Protein AF-A0A6L5GPQ5-F1 (afdb_monomer_lite)

Structure (mmCIF, N/CA/C/O backbone):
data_AF-A0A6L5GPQ5-F1
#
_entry.id   AF-A0A6L5GPQ5-F1
#
loop_
_atom_site.group_PDB
_atom_site.id
_atom_site.type_symbol
_atom_site.label_atom_id
_atom_site.label_alt_id
_atom_site.label_comp_id
_atom_site.label_asym_id
_atom_site.label_entity_id
_atom_site.label_seq_id
_atom_site.pdbx_PDB_ins_code
_atom_site.Cartn_x
_atom_site.Cartn_y
_atom_site.Cartn_z
_atom_site.occupancy
_atom_site.B_iso_or_equiv
_atom_site.auth_seq_id
_atom_site.auth_comp_id
_atom_site.auth_asym_id
_atom_site.auth_atom_id
_atom_site.pdbx_PDB_model_num
ATOM 1 N N . MET A 1 1 ? 17.211 7.638 -14.024 1.00 65.44 1 MET A N 1
ATOM 2 C CA . MET A 1 1 ? 16.149 7.175 -13.100 1.00 65.44 1 MET A CA 1
ATOM 3 C C . MET A 1 1 ? 14.772 7.217 -13.756 1.00 65.44 1 MET A C 1
ATOM 5 O O . MET A 1 1 ? 14.230 6.154 -14.005 1.00 65.44 1 MET A O 1
ATOM 9 N N . ILE A 1 2 ? 14.242 8.391 -14.124 1.00 76.44 2 ILE A N 1
ATOM 10 C CA . ILE A 1 2 ? 12.905 8.512 -14.751 1.00 76.44 2 ILE A CA 1
ATOM 11 C C . ILE A 1 2 ? 12.814 7.793 -16.107 1.00 76.44 2 ILE A C 1
ATOM 13 O O . ILE A 1 2 ? 11.846 7.086 -16.353 1.00 76.44 2 ILE A O 1
ATOM 17 N N . GLN A 1 3 ? 13.845 7.901 -16.950 1.00 76.81 3 GLN A N 1
ATOM 18 C CA . GLN A 1 3 ? 13.872 7.224 -18.251 1.00 76.81 3 GLN A CA 1
ATOM 19 C C . GLN A 1 3 ? 13.872 5.694 -18.112 1.00 76.81 3 GLN A C 1
ATOM 21 O O . GLN A 1 3 ? 13.101 5.027 -18.781 1.00 76.81 3 GLN A O 1
ATOM 26 N N . ALA A 1 4 ? 14.653 5.147 -17.174 1.00 81.50 4 ALA A N 1
ATOM 27 C CA . ALA A 1 4 ? 14.665 3.709 -16.898 1.00 81.50 4 ALA A CA 1
ATOM 28 C C . ALA A 1 4 ? 13.305 3.204 -16.381 1.00 81.50 4 ALA A C 1
ATOM 30 O O . ALA A 1 4 ? 12.854 2.133 -16.773 1.00 81.50 4 ALA A O 1
ATOM 31 N N . TYR A 1 5 ? 12.630 3.994 -15.539 1.00 78.44 5 TYR A N 1
ATOM 32 C CA . TYR A 1 5 ? 11.284 3.676 -15.059 1.00 78.44 5 TYR A CA 1
ATOM 33 C C . TYR A 1 5 ? 10.241 3.726 -16.186 1.00 78.44 5 TYR A C 1
ATOM 35 O O . TYR A 1 5 ? 9.393 2.841 -16.277 1.00 78.44 5 TYR A O 1
ATOM 43 N N . TYR A 1 6 ? 10.336 4.716 -17.077 1.00 78.00 6 TYR A N 1
ATOM 44 C CA . TYR A 1 6 ? 9.477 4.827 -18.256 1.00 78.00 6 TYR A CA 1
ATOM 45 C C . TYR A 1 6 ? 9.640 3.623 -19.191 1.00 78.00 6 TYR A C 1
ATOM 47 O O . TYR A 1 6 ? 8.645 2.987 -19.534 1.00 78.00 6 TYR A O 1
ATOM 55 N N . THR A 1 7 ? 10.882 3.268 -19.536 1.00 79.56 7 THR A N 1
ATOM 56 C CA . THR A 1 7 ? 11.213 2.099 -20.365 1.00 79.56 7 THR A CA 1
ATOM 57 C C . THR A 1 7 ? 10.688 0.812 -19.734 1.00 79.56 7 THR A C 1
ATOM 59 O O . THR A 1 7 ? 10.054 0.011 -20.406 1.00 79.56 7 THR A O 1
ATOM 62 N N . PHE A 1 8 ? 10.849 0.635 -18.422 1.00 81.62 8 PHE A N 1
ATOM 63 C CA . PHE A 1 8 ? 10.323 -0.537 -17.724 1.00 81.62 8 PHE A CA 1
ATOM 64 C C . PHE A 1 8 ? 8.789 -0.636 -17.790 1.00 81.62 8 PHE A C 1
ATOM 66 O O . PHE A 1 8 ? 8.234 -1.694 -18.096 1.00 81.62 8 PHE A O 1
ATOM 73 N N . CYS A 1 9 ? 8.090 0.476 -17.543 1.00 79.62 9 CYS A N 1
ATOM 74 C CA . CYS A 1 9 ? 6.628 0.503 -17.587 1.00 79.62 9 CYS A CA 1
ATOM 75 C C . CYS A 1 9 ? 6.101 0.235 -19.003 1.00 79.62 9 CYS A C 1
ATOM 77 O O . CYS A 1 9 ? 5.227 -0.612 -19.180 1.00 79.62 9 CYS A O 1
ATOM 79 N N . HIS A 1 10 ? 6.654 0.919 -20.008 1.00 77.25 10 HIS A N 1
ATOM 80 C CA . HIS A 1 10 ? 6.136 0.882 -21.373 1.00 77.25 10 HIS A CA 1
ATOM 81 C C . HIS A 1 10 ? 6.652 -0.294 -22.208 1.00 77.25 10 HIS A C 1
ATOM 83 O O . HIS A 1 10 ? 5.880 -0.854 -22.980 1.00 77.25 10 HIS A O 1
ATOM 89 N N . GLU A 1 11 ? 7.913 -0.698 -22.061 1.00 78.25 11 GLU A N 1
ATOM 90 C CA . GLU A 1 11 ? 8.500 -1.754 -22.897 1.00 78.25 11 GLU A CA 1
ATOM 91 C C . GLU A 1 11 ? 8.393 -3.140 -22.263 1.00 78.25 11 GLU A C 1
ATOM 93 O O . GLU A 1 11 ? 8.215 -4.123 -22.974 1.00 78.25 11 GLU A O 1
ATOM 98 N N . THR A 1 12 ? 8.482 -3.243 -20.933 1.00 75.94 12 THR A N 1
ATOM 99 C CA . THR A 1 12 ? 8.524 -4.547 -20.251 1.00 75.94 12 THR A CA 1
ATOM 100 C C . THR A 1 12 ? 7.150 -4.981 -19.756 1.00 75.94 12 THR A C 1
ATOM 102 O O . THR A 1 12 ? 6.754 -6.124 -19.967 1.00 75.94 12 THR A O 1
ATOM 105 N N . LEU A 1 13 ? 6.409 -4.074 -19.114 1.00 76.31 13 LEU A N 1
ATOM 106 C CA . LEU A 1 13 ? 5.073 -4.374 -18.589 1.00 76.31 13 LEU A CA 1
ATOM 107 C C . LEU A 1 13 ? 3.934 -3.915 -19.517 1.00 76.31 13 LEU A C 1
ATOM 109 O O . LEU A 1 13 ? 2.792 -4.297 -19.281 1.00 76.31 13 LEU A O 1
ATOM 113 N N . ASN A 1 14 ? 4.225 -3.132 -20.564 1.00 80.50 14 ASN A N 1
ATOM 114 C CA . ASN A 1 14 ? 3.233 -2.581 -21.502 1.00 80.50 14 ASN A CA 1
ATOM 115 C C . ASN A 1 14 ? 2.072 -1.832 -20.807 1.00 80.50 14 ASN A C 1
ATOM 117 O O . ASN A 1 14 ? 0.917 -1.867 -21.229 1.00 80.50 14 ASN A O 1
ATOM 121 N N . ILE A 1 15 ? 2.381 -1.153 -19.705 1.00 82.06 15 ILE A N 1
ATOM 122 C CA . ILE A 1 15 ? 1.435 -0.390 -18.889 1.00 82.06 15 ILE A CA 1
ATOM 123 C C . ILE A 1 15 ? 1.894 1.057 -18.774 1.00 82.06 15 ILE A C 1
ATOM 125 O O . ILE A 1 15 ? 3.072 1.388 -18.900 1.00 82.06 15 ILE A O 1
ATOM 129 N N . HIS A 1 16 ? 0.944 1.947 -18.512 1.00 82.25 16 HIS A N 1
ATOM 130 C CA . HIS A 1 16 ? 1.263 3.354 -18.336 1.00 82.25 16 H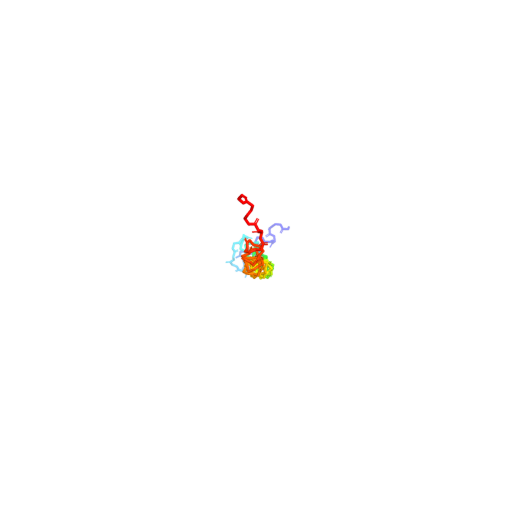IS A CA 1
ATOM 131 C C . HIS A 1 16 ? 1.976 3.575 -16.998 1.00 82.25 16 HIS A C 1
ATOM 133 O O . HIS A 1 16 ? 1.703 2.896 -16.008 1.00 82.25 16 HIS A O 1
ATOM 139 N N . MET A 1 17 ? 2.853 4.580 -16.927 1.00 78.31 17 MET A N 1
ATOM 140 C CA . MET A 1 17 ? 3.618 4.865 -15.701 1.00 78.31 17 MET A CA 1
ATOM 141 C C . MET A 1 17 ? 2.755 5.106 -14.451 1.00 78.31 17 MET A C 1
ATOM 143 O O . MET A 1 17 ? 3.233 4.902 -13.334 1.00 78.31 17 MET A O 1
ATOM 147 N N . TYR A 1 18 ? 1.504 5.552 -14.623 1.00 82.88 18 TYR A N 1
ATOM 148 C CA . TYR A 1 18 ? 0.566 5.787 -13.523 1.00 82.88 18 TYR A CA 1
ATOM 149 C C . TYR A 1 18 ? -0.114 4.504 -13.018 1.00 82.88 18 TYR A C 1
ATOM 151 O O . TYR A 1 18 ? -0.725 4.517 -11.952 1.00 82.88 18 TYR A O 1
ATOM 159 N N . THR A 1 19 ? -0.012 3.388 -13.742 1.00 83.69 19 THR A N 1
ATOM 160 C CA . THR A 1 19 ? -0.660 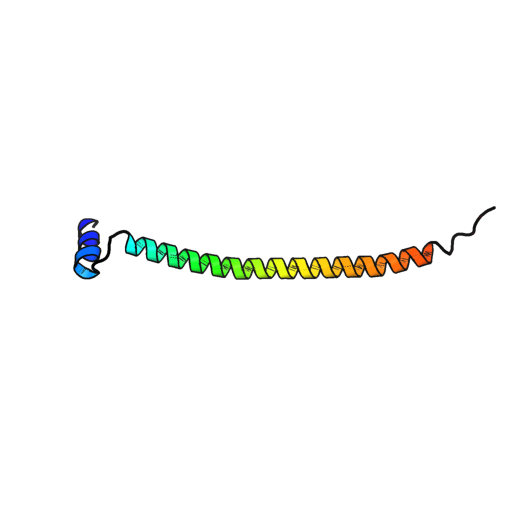2.125 -13.367 1.00 83.69 19 THR A CA 1
ATOM 161 C C . THR A 1 19 ? -0.074 1.558 -12.073 1.00 83.69 19 THR A C 1
ATOM 163 O O . THR A 1 19 ? -0.820 1.119 -11.205 1.00 83.69 19 THR A O 1
ATOM 166 N N . ILE A 1 20 ? 1.247 1.631 -11.891 1.00 85.31 20 ILE A N 1
ATOM 167 C CA . ILE A 1 20 ? 1.923 1.170 -10.668 1.00 85.31 20 ILE A CA 1
ATOM 168 C C . ILE A 1 20 ? 1.458 1.957 -9.427 1.00 85.31 20 ILE A C 1
ATOM 170 O O . ILE A 1 20 ? 0.982 1.326 -8.481 1.00 85.31 20 ILE A O 1
ATOM 174 N N . PRO A 1 21 ? 1.517 3.306 -9.392 1.00 87.62 21 PRO A N 1
ATOM 175 C CA . PRO A 1 21 ? 1.017 4.053 -8.239 1.00 87.62 21 PRO A CA 1
ATOM 176 C C . PRO A 1 21 ? -0.495 3.884 -8.023 1.00 87.62 21 PRO A C 1
ATOM 178 O O . PRO A 1 21 ? -0.933 3.879 -6.874 1.00 87.62 21 PRO A O 1
ATOM 181 N N . LEU A 1 22 ? -1.291 3.673 -9.081 1.00 91.06 22 LEU A N 1
ATOM 182 C CA . LEU A 1 22 ? -2.721 3.361 -8.954 1.00 91.06 22 LEU A CA 1
ATOM 183 C C . LEU A 1 22 ? -2.954 2.042 -8.200 1.00 91.06 22 LEU A C 1
ATOM 185 O O . LEU A 1 22 ? -3.788 1.992 -7.297 1.00 91.06 22 LEU A O 1
ATOM 189 N N . ILE A 1 23 ? -2.204 0.986 -8.532 1.00 90.69 23 ILE A N 1
ATOM 190 C CA . ILE A 1 23 ? -2.296 -0.316 -7.851 1.00 90.69 23 ILE A CA 1
ATOM 191 C C . ILE A 1 23 ? -1.932 -0.171 -6.370 1.00 90.69 23 ILE A C 1
ATOM 193 O O . ILE A 1 23 ? -2.636 -0.692 -5.505 1.00 90.69 23 ILE A O 1
ATOM 197 N N . VAL A 1 24 ? -0.870 0.580 -6.068 1.00 92.75 24 VAL A N 1
ATOM 198 C CA . VAL A 1 24 ? -0.451 0.847 -4.684 1.00 92.75 24 VAL A CA 1
ATOM 199 C C . VAL A 1 24 ? -1.547 1.589 -3.915 1.00 92.75 24 VAL A C 1
ATOM 201 O O . VAL A 1 24 ? -1.894 1.191 -2.804 1.00 92.75 24 VAL A O 1
ATOM 204 N N . ALA A 1 25 ? -2.142 2.625 -4.511 1.00 94.25 25 ALA A N 1
ATOM 205 C CA . ALA A 1 25 ? -3.242 3.365 -3.898 1.00 94.25 25 ALA A CA 1
ATOM 206 C C . ALA A 1 25 ? -4.475 2.476 -3.657 1.00 94.25 25 ALA A C 1
ATOM 208 O O . ALA A 1 25 ? -5.066 2.528 -2.578 1.00 94.25 25 ALA A O 1
ATOM 209 N N . GLY A 1 26 ? -4.830 1.617 -4.618 1.00 94.88 26 GLY A N 1
ATOM 210 C CA . GLY A 1 26 ? -5.931 0.661 -4.481 1.00 94.88 26 GLY A CA 1
ATOM 211 C C . GLY A 1 26 ? -5.708 -0.337 -3.343 1.00 94.88 26 GLY A C 1
ATOM 212 O O . GLY A 1 26 ? -6.605 -0.558 -2.530 1.00 94.88 26 GLY A O 1
ATOM 213 N N . ALA A 1 27 ? -4.496 -0.883 -3.220 1.00 94.44 27 ALA A N 1
ATOM 214 C CA . ALA A 1 27 ? -4.143 -1.788 -2.128 1.00 94.44 27 ALA A CA 1
ATOM 215 C C . ALA A 1 27 ? -4.252 -1.106 -0.753 1.00 94.44 27 ALA A C 1
ATOM 217 O O . ALA A 1 27 ? -4.799 -1.686 0.188 1.00 94.44 27 ALA A O 1
ATOM 218 N N . LEU A 1 28 ? -3.789 0.144 -0.640 1.00 93.88 28 LEU A N 1
ATOM 219 C CA . LEU A 1 28 ? -3.925 0.929 0.587 1.00 93.88 28 LEU A CA 1
ATOM 220 C C . LEU A 1 28 ? -5.391 1.214 0.921 1.00 93.88 28 LEU A C 1
ATOM 222 O O . LEU A 1 28 ? -5.784 1.058 2.074 1.00 93.88 28 LEU A O 1
ATOM 226 N N . ALA A 1 29 ? -6.213 1.579 -0.064 1.00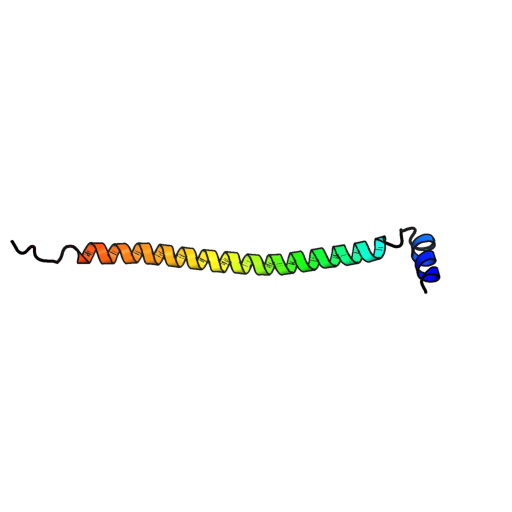 92.69 29 ALA A N 1
ATOM 227 C CA . ALA A 1 29 ? -7.638 1.830 0.145 1.00 92.69 29 ALA A CA 1
ATOM 228 C C . ALA A 1 29 ? -8.362 0.591 0.697 1.00 92.69 29 ALA A C 1
ATOM 230 O O . ALA A 1 29 ? -9.146 0.712 1.638 1.00 92.69 29 ALA A O 1
ATOM 231 N N . ILE A 1 30 ? -8.049 -0.602 0.180 1.00 92.75 30 ILE A N 1
ATOM 232 C CA . ILE A 1 30 ? -8.588 -1.870 0.696 1.00 92.75 30 ILE A CA 1
ATOM 233 C C . ILE A 1 30 ? -8.128 -2.104 2.139 1.00 92.75 30 ILE A C 1
ATOM 235 O O . ILE A 1 30 ? -8.949 -2.422 3.000 1.00 92.75 30 ILE A O 1
ATOM 239 N N . LEU A 1 31 ? -6.837 -1.911 2.429 1.00 93.75 31 LEU A N 1
ATOM 240 C CA . LEU A 1 31 ? -6.288 -2.083 3.776 1.00 93.75 31 LEU A CA 1
ATOM 241 C C . LEU A 1 31 ? -6.962 -1.145 4.786 1.00 93.75 31 LEU A C 1
ATOM 243 O O . LEU A 1 31 ? -7.395 -1.588 5.852 1.00 93.75 31 LEU A O 1
ATOM 247 N N . PHE A 1 32 ? -7.084 0.139 4.445 1.00 92.38 32 PHE A N 1
ATOM 248 C CA . PHE A 1 32 ? -7.770 1.120 5.279 1.00 92.38 32 PHE A CA 1
ATOM 249 C C . PHE A 1 32 ? -9.247 0.770 5.437 1.00 92.38 32 PHE A C 1
ATOM 251 O O . PHE A 1 32 ? -9.727 0.742 6.567 1.00 92.38 32 PHE A O 1
ATOM 258 N N . GLY A 1 33 ? -9.950 0.427 4.357 1.00 91.31 33 GLY A N 1
ATOM 259 C CA . GLY A 1 33 ? -11.347 -0.002 4.415 1.00 91.31 33 GLY A CA 1
ATOM 260 C C . GLY A 1 33 ? -11.557 -1.160 5.392 1.00 91.31 33 GLY A C 1
ATOM 261 O O . GLY A 1 33 ? -12.450 -1.106 6.232 1.00 91.31 33 GLY A O 1
ATOM 262 N N . LEU A 1 34 ? -10.676 -2.161 5.370 1.00 90.31 34 LEU A N 1
ATOM 263 C CA . LEU A 1 34 ? -10.773 -3.339 6.232 1.00 90.31 34 LEU A CA 1
ATOM 264 C C . LEU A 1 34 ? -10.459 -3.022 7.705 1.00 90.31 34 LEU A C 1
ATOM 266 O O . LEU A 1 34 ? -11.143 -3.504 8.612 1.00 90.31 34 LEU A O 1
ATOM 270 N N . LEU A 1 35 ? -9.466 -2.168 7.967 1.00 87.94 35 LEU A N 1
ATOM 271 C CA . LEU A 1 35 ? -9.163 -1.682 9.318 1.00 87.94 35 LEU A CA 1
ATOM 272 C C . LEU A 1 35 ? -10.291 -0.807 9.882 1.00 87.94 35 LEU A C 1
ATOM 274 O O . LEU A 1 35 ? -10.631 -0.923 11.062 1.00 87.94 35 LEU A O 1
ATOM 278 N N . HIS A 1 36 ? -10.875 0.056 9.052 1.00 87.81 36 HIS A N 1
ATOM 279 C CA . HIS A 1 36 ? -11.989 0.914 9.437 1.00 87.81 36 HIS A CA 1
ATOM 280 C C . HIS A 1 36 ? -13.263 0.110 9.677 1.00 87.81 36 HIS A C 1
ATOM 282 O O . HIS A 1 36 ? -13.910 0.348 10.690 1.00 87.81 36 HIS A O 1
ATOM 288 N N . TRP A 1 37 ? -13.560 -0.894 8.851 1.00 81.31 37 TRP A N 1
ATOM 289 C CA . TRP A 1 37 ? -14.697 -1.794 9.047 1.00 81.31 37 TRP A CA 1
ATOM 290 C C . TRP A 1 37 ? -14.648 -2.488 10.413 1.00 81.31 37 TRP A C 1
ATOM 292 O O . TRP A 1 37 ? -15.618 -2.471 11.167 1.00 81.31 37 TRP A O 1
ATOM 302 N N . ARG A 1 38 ? -13.488 -3.044 10.797 1.00 80.88 38 ARG A N 1
ATOM 303 C CA . ARG A 1 38 ? -13.327 -3.690 12.115 1.00 80.88 38 ARG A CA 1
ATOM 304 C C . ARG A 1 38 ? -13.507 -2.708 13.275 1.00 80.88 38 ARG A C 1
ATOM 306 O O . ARG A 1 38 ? -14.019 -3.095 14.321 1.00 80.88 38 ARG A O 1
ATOM 313 N N . LYS A 1 39 ? -13.092 -1.449 13.104 1.00 76.44 39 LYS A N 1
ATOM 314 C CA . LYS A 1 39 ? -13.272 -0.392 14.113 1.00 76.44 39 LYS A CA 1
ATOM 315 C C . LYS A 1 39 ? -14.697 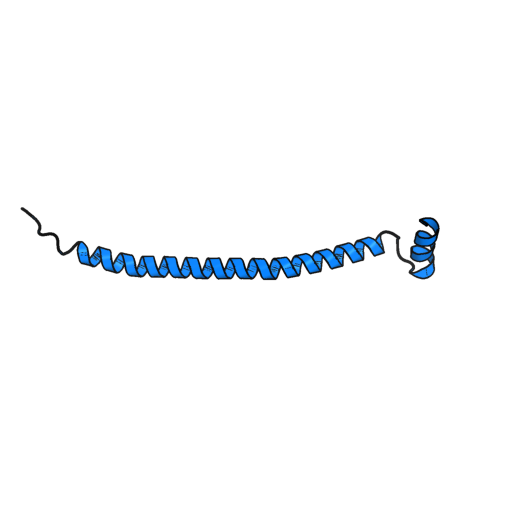0.161 14.160 1.00 76.44 39 LYS A C 1
ATOM 317 O O . LYS A 1 39 ? -15.134 0.535 15.242 1.00 76.44 39 LYS A O 1
ATOM 322 N N . GLN A 1 40 ? -15.391 0.237 13.026 1.00 78.50 40 GLN A N 1
ATOM 323 C CA . GLN A 1 40 ? -16.794 0.648 12.962 1.00 78.50 40 GLN A CA 1
ATOM 324 C C . GLN A 1 40 ? -17.685 -0.388 13.630 1.00 78.50 40 GLN A C 1
ATOM 326 O O . GLN A 1 40 ? -18.448 -0.010 14.508 1.00 78.50 40 GLN A O 1
ATOM 331 N N . LYS A 1 41 ? -17.470 -1.678 13.348 1.00 76.12 41 LYS A N 1
ATOM 332 C CA . LYS A 1 41 ? -18.237 -2.754 13.980 1.00 76.12 41 LYS A CA 1
ATOM 333 C C . LYS A 1 41 ? -18.172 -2.702 15.510 1.00 76.12 41 LYS A C 1
ATOM 335 O O . LYS A 1 41 ? -19.193 -2.727 16.173 1.00 76.12 41 LYS A O 1
ATOM 340 N N . LYS A 1 42 ? -16.977 -2.491 16.076 1.00 75.00 42 LYS A N 1
ATOM 341 C CA . LYS A 1 42 ? -16.821 -2.347 17.533 1.00 75.00 42 LYS A CA 1
ATOM 342 C C . LYS A 1 42 ? -17.607 -1.155 18.111 1.00 75.00 42 LYS A C 1
ATOM 344 O O . LYS A 1 42 ? -18.057 -1.216 19.247 1.00 75.00 42 LYS A O 1
ATOM 349 N N . ARG A 1 43 ? -17.738 -0.058 17.357 1.00 74.25 43 ARG A N 1
ATOM 350 C CA . ARG A 1 43 ? -18.505 1.121 17.794 1.00 74.25 43 ARG A CA 1
ATOM 351 C C . ARG A 1 43 ? -20.009 0.912 17.687 1.00 74.25 43 ARG A C 1
ATOM 353 O O . ARG A 1 43 ? -20.726 1.492 18.490 1.00 74.25 43 ARG A O 1
ATOM 360 N N . GLU A 1 44 ? -20.459 0.151 16.696 1.00 77.75 44 GLU A N 1
ATOM 361 C CA . GLU A 1 44 ? -21.864 -0.240 16.568 1.00 77.75 44 GLU A CA 1
ATOM 362 C C . GLU A 1 44 ? -22.258 -1.156 17.726 1.00 77.75 44 GLU A C 1
ATOM 364 O O . GLU A 1 44 ? -23.206 -0.828 18.431 1.00 77.75 44 GLU A O 1
ATOM 369 N N . ASP A 1 45 ? -21.452 -2.181 18.016 1.00 76.44 45 ASP A N 1
ATOM 370 C CA . ASP A 1 45 ? -21.684 -3.099 19.138 1.00 76.44 45 ASP A CA 1
ATOM 371 C C . ASP A 1 45 ? -21.714 -2.340 20.491 1.00 76.44 45 ASP A C 1
ATOM 373 O O . ASP A 1 45 ? -22.652 -2.475 21.270 1.00 76.44 45 ASP A O 1
ATOM 377 N N . GLU A 1 46 ? -20.742 -1.449 20.757 1.00 81.25 46 GLU A N 1
ATOM 378 C CA . GLU A 1 46 ? -20.727 -0.623 21.986 1.00 81.25 46 GLU A CA 1
ATOM 379 C C . GLU A 1 46 ? -21.899 0.376 22.073 1.00 81.25 46 GLU A C 1
ATOM 381 O O . GLU A 1 46 ? -22.243 0.841 23.165 1.00 81.25 46 GLU A O 1
ATOM 386 N N . PHE A 1 47 ? -22.472 0.782 20.939 1.00 80.62 47 PHE A N 1
ATOM 387 C CA . PHE A 1 47 ? -23.641 1.657 20.907 1.00 80.62 47 PHE A CA 1
ATOM 388 C C . PHE A 1 47 ? -24.927 0.872 21.163 1.00 80.62 47 PHE A C 1
ATOM 390 O O . PHE A 1 47 ? -25.778 1.355 21.910 1.00 80.62 47 PHE A O 1
ATOM 397 N N . GLU A 1 48 ? -25.052 -0.319 20.579 1.00 80.12 48 GLU A N 1
ATOM 398 C CA . GLU A 1 48 ? -26.185 -1.222 20.773 1.00 80.12 48 GLU A CA 1
ATOM 399 C C . GLU A 1 48 ? -26.280 -1.678 22.233 1.00 80.12 48 GLU A C 1
ATOM 401 O O . GLU A 1 48 ?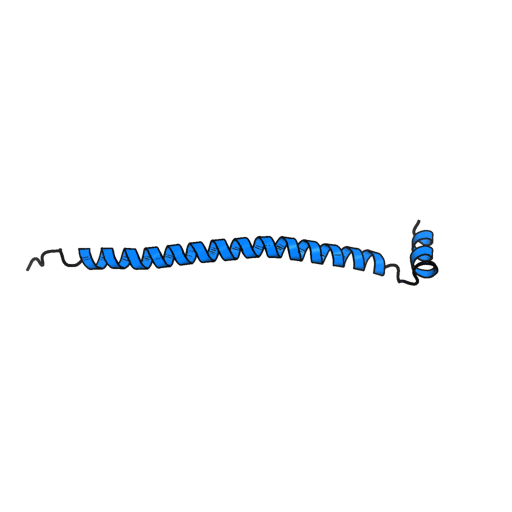 -27.319 -1.452 22.852 1.00 80.12 48 GLU A O 1
ATOM 406 N N . ASP A 1 49 ? -25.173 -2.134 22.834 1.00 81.00 49 ASP A N 1
ATOM 407 C CA . ASP A 1 49 ? -25.114 -2.511 24.257 1.00 81.00 49 ASP A CA 1
ATOM 408 C C . ASP A 1 49 ? -25.553 -1.356 25.175 1.00 81.00 49 ASP A C 1
ATOM 410 O O . ASP A 1 49 ? -26.343 -1.532 26.103 1.00 81.00 49 ASP A O 1
ATOM 414 N N . LYS A 1 50 ? -25.085 -0.129 24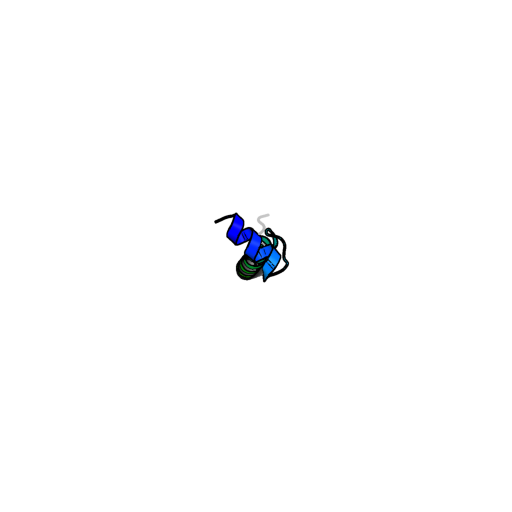.901 1.00 78.69 50 LYS A N 1
ATOM 415 C CA . LYS A 1 50 ? -25.466 1.059 25.686 1.00 78.69 50 LYS A CA 1
ATOM 416 C C . LYS A 1 50 ? -26.920 1.463 25.503 1.00 78.69 50 LYS A C 1
ATOM 418 O O . LYS A 1 50 ? -27.494 2.081 26.401 1.00 78.69 50 LYS A O 1
ATOM 423 N N . MET A 1 51 ? -27.498 1.219 24.332 1.00 76.56 51 MET A N 1
ATOM 424 C CA . MET A 1 51 ? -28.914 1.480 24.106 1.00 76.56 51 MET A CA 1
ATOM 425 C C . MET A 1 51 ? -29.759 0.440 24.828 1.00 76.56 51 MET A C 1
ATOM 427 O O . MET A 1 51 ? -30.697 0.824 25.522 1.00 76.56 51 MET A O 1
ATOM 431 N N . GLU A 1 52 ? -29.396 -0.837 24.741 1.00 77.56 52 GLU A N 1
ATOM 432 C CA . GLU A 1 52 ? -30.079 -1.912 25.456 1.00 77.56 52 GLU A CA 1
ATOM 433 C C . GLU A 1 52 ? -30.043 -1.687 26.975 1.00 77.56 52 GLU A C 1
ATOM 435 O O . GLU A 1 52 ? -31.089 -1.747 27.621 1.00 77.56 52 GLU A O 1
ATOM 440 N N . GLU A 1 53 ? -28.891 -1.308 27.539 1.00 76.19 53 GLU A N 1
ATOM 441 C CA . GLU A 1 53 ? -28.752 -0.950 28.958 1.00 76.19 53 GLU A CA 1
ATOM 442 C C . GLU A 1 53 ? -29.692 0.201 29.355 1.00 76.19 53 GLU A C 1
ATOM 444 O O . GLU A 1 53 ? -30.429 0.091 30.334 1.00 76.19 53 GLU A O 1
ATOM 449 N N . LYS A 1 54 ? -29.754 1.274 28.555 1.00 74.00 54 LYS A N 1
ATOM 450 C CA . LYS A 1 54 ? -30.654 2.411 28.816 1.00 74.00 54 LYS A CA 1
ATOM 451 C C . LYS A 1 54 ? -32.132 2.047 28.735 1.00 74.00 54 LYS A C 1
ATOM 453 O O . LYS A 1 54 ? -32.915 2.562 29.529 1.00 74.00 54 LYS A O 1
ATOM 458 N N . TYR A 1 55 ? -32.529 1.201 27.786 1.00 72.06 55 TYR A N 1
ATOM 459 C CA . TYR A 1 55 ? -33.912 0.731 27.692 1.00 72.06 55 TYR A CA 1
ATOM 460 C C . TYR A 1 55 ? -34.276 -0.158 28.882 1.00 72.06 55 TYR A C 1
ATOM 462 O O . TYR A 1 55 ? -35.359 -0.006 29.443 1.00 72.06 55 TYR A O 1
ATOM 470 N N . ARG A 1 56 ? -33.362 -1.030 29.321 1.00 69.31 56 ARG A N 1
ATOM 471 C CA . ARG A 1 56 ? -33.569 -1.888 30.493 1.00 69.31 56 ARG A CA 1
ATOM 472 C C . ARG A 1 56 ? -33.644 -1.094 31.795 1.00 69.31 56 ARG A C 1
ATOM 474 O O . ARG A 1 56 ? -34.468 -1.413 32.649 1.00 69.31 56 ARG A O 1
ATOM 481 N N . ASP A 1 57 ? -32.827 -0.058 31.954 1.00 70.19 57 ASP A N 1
ATOM 482 C CA . ASP A 1 57 ? -32.891 0.830 33.119 1.00 70.19 57 ASP A CA 1
ATOM 483 C C . ASP A 1 57 ? -34.149 1.708 33.109 1.00 70.19 57 ASP A C 1
ATOM 485 O O . ASP A 1 57 ? -34.733 1.948 34.164 1.00 70.19 57 ASP A O 1
ATOM 489 N N . ALA A 1 58 ? -34.626 2.143 31.939 1.00 64.31 58 ALA A N 1
ATOM 490 C CA . ALA A 1 58 ? -35.894 2.866 31.824 1.00 64.31 58 ALA A CA 1
ATOM 491 C C . ALA A 1 58 ? -37.113 1.982 32.165 1.00 64.31 58 ALA A C 1
ATOM 493 O O . ALA A 1 58 ? -38.050 2.445 32.822 1.00 64.31 58 ALA A O 1
ATOM 494 N N . ASP A 1 59 ? -37.088 0.707 31.773 1.00 58.75 59 ASP A N 1
ATOM 495 C CA . ASP A 1 59 ? -38.130 -0.277 32.102 1.00 58.75 59 ASP A CA 1
ATOM 496 C C . ASP A 1 59 ? -38.145 -0.614 33.609 1.00 58.75 59 ASP A C 1
ATOM 498 O O . ASP A 1 59 ? -39.199 -0.673 34.239 1.00 58.75 59 ASP A O 1
ATOM 502 N N . ASN A 1 60 ? -36.972 -0.709 34.247 1.00 57.25 60 ASN A N 1
ATOM 503 C CA . ASN A 1 60 ? -36.879 -0.929 35.697 1.00 57.25 60 ASN A CA 1
ATOM 504 C C . ASN A 1 60 ? -37.135 0.340 36.539 1.00 57.25 60 ASN A C 1
ATOM 506 O O . ASN A 1 60 ? -37.656 0.246 37.652 1.00 57.25 60 ASN A O 1
ATOM 510 N N . GLY A 1 61 ? -36.804 1.531 36.030 1.00 53.66 61 GLY A N 1
ATOM 511 C CA . GLY A 1 61 ? -37.028 2.811 36.714 1.00 53.66 61 GLY A CA 1
ATOM 512 C C . GLY A 1 61 ? -38.497 3.239 36.740 1.00 53.66 61 GLY A C 1
ATOM 513 O O . GLY A 1 61 ? -38.976 3.765 37.745 1.00 53.66 61 GLY A O 1
ATOM 514 N N . THR A 1 62 ? -39.257 2.936 35.685 1.00 52.03 62 THR A N 1
ATOM 515 C CA . THR A 1 62 ? -40.707 3.199 35.647 1.00 52.03 62 THR A CA 1
ATOM 516 C C . THR A 1 62 ? -41.502 2.283 36.587 1.00 52.03 62 THR A C 1
ATOM 518 O O . THR A 1 62 ? -42.523 2.706 37.134 1.00 52.03 62 THR A O 1
ATOM 521 N N . ALA A 1 63 ? -41.005 1.074 36.873 1.00 48.75 63 ALA A N 1
ATOM 522 C CA . ALA A 1 63 ? -41.596 0.180 37.870 1.00 48.75 63 ALA A CA 1
ATOM 523 C C . ALA A 1 63 ? -41.397 0.663 39.324 1.00 48.75 63 ALA A C 1
ATOM 525 O O . ALA A 1 63 ? -42.247 0.396 40.178 1.00 48.75 63 ALA A O 1
ATOM 526 N N . GLN A 1 64 ? -40.317 1.399 39.625 1.00 48.03 64 GLN A N 1
ATOM 527 C CA . GLN A 1 64 ? -40.075 1.943 40.970 1.00 48.03 64 GLN A CA 1
ATOM 528 C C . GLN A 1 64 ? -40.825 3.254 41.250 1.00 48.03 64 GLN A C 1
ATOM 530 O O . GLN A 1 64 ? -41.297 3.440 42.375 1.00 48.03 64 GLN A O 1
ATOM 535 N N . ASP A 1 65 ? -41.011 4.125 40.255 1.00 47.03 65 ASP A N 1
ATOM 536 C CA . ASP A 1 65 ? -41.758 5.380 40.448 1.00 47.03 65 ASP A CA 1
ATOM 537 C C . ASP A 1 65 ? -43.280 5.164 40.556 1.00 47.03 65 ASP A C 1
ATOM 539 O O . ASP A 1 65 ? -43.949 5.846 41.336 1.00 47.03 65 ASP A O 1
ATOM 543 N N . GLY A 1 66 ? -43.841 4.152 39.881 1.00 45.66 66 GLY A N 1
ATOM 544 C CA . GLY A 1 66 ? -45.267 3.804 39.997 1.00 45.66 66 GLY A CA 1
ATOM 545 C C . GLY A 1 66 ? -45.668 3.195 41.352 1.00 45.66 66 GLY A C 1
ATOM 546 O O . GLY A 1 66 ? -46.822 3.312 41.775 1.00 45.66 66 GLY A O 1
ATOM 547 N N . ALA A 1 67 ? -44.722 2.576 42.065 1.00 47.53 67 ALA A N 1
ATOM 548 C CA . ALA A 1 67 ? -44.961 1.991 43.386 1.00 47.53 67 ALA A CA 1
ATOM 549 C C . ALA A 1 67 ? -44.880 3.026 44.523 1.00 47.53 67 ALA A C 1
ATOM 551 O O . ALA A 1 67 ? -45.541 2.859 45.548 1.00 47.53 67 ALA A O 1
ATOM 552 N N . LYS A 1 68 ? -44.105 4.106 44.350 1.00 46.09 68 LYS A N 1
ATOM 553 C CA . LYS A 1 68 ? -43.911 5.140 45.380 1.00 46.09 68 LYS A CA 1
ATOM 554 C C . LYS A 1 68 ? -45.015 6.203 45.398 1.00 46.09 68 LYS A C 1
ATOM 556 O O . LYS A 1 68 ? -45.301 6.758 46.451 1.00 46.09 68 LYS A O 1
ATOM 561 N N . GLN A 1 69 ? -45.676 6.448 44.264 1.00 45.53 69 GLN A N 1
ATOM 562 C CA . GLN A 1 69 ? -46.754 7.442 44.163 1.00 45.53 69 GLN A CA 1
ATOM 563 C C . GLN A 1 69 ? -48.060 7.019 44.871 1.00 45.53 69 GLN A C 1
ATOM 565 O O . GLN A 1 69 ? -48.907 7.860 45.152 1.00 45.53 69 GLN A O 1
ATOM 570 N N . ASN A 1 70 ? -48.229 5.733 45.202 1.00 49.44 70 ASN A N 1
ATOM 571 C CA . ASN A 1 70 ? -49.429 5.213 45.876 1.00 49.44 70 ASN A CA 1
ATOM 572 C C . ASN A 1 70 ? -49.335 5.176 47.417 1.00 49.44 70 ASN A C 1
ATOM 574 O O . ASN A 1 70 ? -50.241 4.648 48.059 1.00 49.44 70 ASN A O 1
ATOM 578 N N . SER A 1 71 ? -48.262 5.698 48.028 1.00 53.06 71 SER A N 1
ATOM 579 C CA . SER A 1 71 ? -48.073 5.659 49.491 1.00 53.06 71 SER A CA 1
ATOM 580 C C . SER A 1 71 ? -48.134 7.012 50.203 1.00 53.06 71 SER A C 1
ATOM 582 O O . SER A 1 71 ? -48.017 7.042 51.428 1.00 53.06 71 SER A O 1
ATOM 584 N N . ASP A 1 72 ? -48.334 8.117 49.486 1.00 60.34 72 ASP A N 1
ATOM 585 C CA . ASP A 1 72 ? -48.473 9.428 50.123 1.00 60.34 72 ASP A CA 1
ATOM 586 C C . ASP A 1 72 ? -49.913 9.592 50.651 1.00 60.34 72 ASP A C 1
ATOM 588 O O . ASP A 1 72 ? -50.863 9.532 49.863 1.00 60.34 72 ASP A O 1
ATOM 592 N N . PRO A 1 73 ? -50.138 9.762 51.972 1.00 58.25 73 PRO A N 1
ATOM 593 C CA . PRO A 1 73 ? -51.485 9.954 52.490 1.00 58.25 73 PRO A CA 1
ATOM 594 C C . PRO A 1 73 ? -52.041 11.297 52.005 1.00 58.25 73 PRO A C 1
ATOM 596 O O . PRO A 1 73 ? -51.433 12.351 52.196 1.00 58.25 73 PRO A O 1
ATOM 599 N N . LEU A 1 74 ? -53.225 11.254 51.390 1.00 61.81 74 LEU A N 1
ATOM 600 C CA . LEU A 1 74 ? -54.006 12.435 51.032 1.00 61.81 74 LEU A CA 1
ATOM 601 C C . LEU A 1 74 ? -54.453 13.148 52.316 1.00 61.81 74 LEU A C 1
ATOM 603 O O . LEU A 1 74 ? -55.432 12.751 52.946 1.00 61.81 74 LEU A O 1
ATOM 607 N N . PHE A 1 75 ? -53.728 14.194 52.710 1.00 55.78 75 PHE A N 1
ATOM 608 C CA . PHE A 1 75 ? -54.186 15.144 53.719 1.00 55.78 75 PHE A CA 1
ATOM 609 C C . PHE A 1 75 ? -55.295 16.018 53.107 1.00 55.78 75 PHE A C 1
ATOM 611 O O . PHE A 1 75 ? -55.013 16.910 52.305 1.00 55.78 75 PHE A O 1
ATOM 618 N N . PHE A 1 76 ? -56.544 15.703 53.465 1.00 57.34 76 PHE A N 1
ATOM 619 C CA . PHE A 1 76 ? -57.722 16.573 53.365 1.00 57.34 76 PHE A CA 1
ATOM 620 C C . PHE A 1 76 ? -57.937 17.325 54.681 1.00 57.34 76 PHE A C 1
ATOM 622 O O . PHE A 1 76 ? -57.623 16.741 55.745 1.00 57.34 76 PHE A O 1
#

Foldseek 3Di:
DVVVLCCCQCVPVVHGSVVVVVVVVVVVVVVVVVVVVVVVVVVVVVVVVVVVVVVVVVVVVVVVVVVVVVPDDPDD

Sequence (76 aa):
MIQAYYTFCHETLNIHMYTIPLIVAGALAILFGLLHWRKQKKREDEFEDKMEEKYRDADNGTAQDGAKQNSDPLFF

pLDDT: mean 74.65, std 14.16, range [45.53, 94.88]

Secondary structure (DSSP, 8-state):
-HHHHHHIIIIIS-S-TTHHHHHHHHHHHHHHHHHHHHHHHHHHHHHHHHHHHHHHHHHHHHHHHHHHTT-S----

Organism: NCBI:txid2594427

Radius of gyration: 31.56 Å; chains: 1; bounding box: 74×21×77 Å